Protein AF-A0A819ZEH1-F1 (afdb_monomer)

Radius of gyration: 26.63 Å; Cα contacts (8 Å, |Δi|>4): 234; chains: 1; bounding box: 62×34×79 Å

Solvent-accessible surface area (backbone atoms only — not comparable to full-atom values): 9148 Å² total; per-residue (Å²): 115,65,53,71,76,68,47,46,30,41,50,73,48,70,56,75,49,75,50,78,48,76,64,78,91,80,87,83,84,83,84,79,86,71,96,63,97,62,86,90,63,87,76,77,74,79,50,81,68,60,76,74,43,53,96,43,17,36,44,37,37,39,38,38,37,34,73,35,64,66,39,85,87,50,83,79,64,81,70,61,70,48,79,46,82,42,74,69,66,64,96,75,50,86,87,61,72,50,30,72,50,76,52,73,52,73,50,73,56,93,94,42,82,45,74,50,77,48,79,46,61,30,50,36,40,36,42,35,38,40,37,41,39,34,30,76,31,73,68,38,35,53,59,50,70,79,106

Foldseek 3Di:
DVCVVVVLQKDKDKDKDKDKDFDDDDDDDDDDDDPDPDPDDPPPPDDPQNVVAPPQGFEKEKEWEWEEEPEPVPPPDDTGTDIDIDGPQDPPCPPGRADKDWDWDWDDDPNDIDIDIDIDGYYMYMYMYIYMYIYGDPVSVVVSVVD

pLDDT: mean 74.08, std 15.57, range [39.0, 94.88]

Secondary structure (DSSP, 8-state):
-HHHHTTTTEEEE--EEEEEEE----------------SS-------HHHHHS-TT-EEEEEEEEEEEE--TT-TT----EEEEEEE---TT-TT--S-EEEEEEEEEETTEEEEEEEEEE-EEEEEEEEEEEEEE-HHHHHHHH--

InterPro domains:
  IPR027309 P2X purinoreceptor extracellular domain superfamily [G3DSA:2.60.490.10] (13-55)
  IPR027309 P2X purinoreceptor extracellular domain superfamily [G3DSA:2.60.490.10] (57-135)
  IPR059116 ATP P2X receptor-like [PF00864] (56-144)
  IPR059116 ATP P2X receptor-like [PTHR10125] (57-144)

Mean predicted aligned error: 13.17 Å

Sequence (147 aa):
YIILVKKGYQQFQEPQGSSIIKVKGVVRISIYNSNLHTGNASQALWDAADYVVPSIGGLIQIEQIWECNFDYNVKNQECFPIYKFNLLQSGDDKLSPGVNFRFVERYRSNEIDYRTTTKVYGLRFVLTIAGHGGRFDIRRLFLAIEL

Organism: NCBI:txid392033

Structure (mmCIF, N/CA/C/O backbone):
data_AF-A0A819ZEH1-F1
#
_entry.id   AF-A0A819ZEH1-F1
#
loop_
_atom_site.group_PDB
_atom_site.id
_atom_site.type_symbol
_atom_site.label_atom_id
_atom_site.label_alt_id
_atom_site.label_comp_id
_atom_site.label_asym_id
_atom_site.label_entity_id
_atom_site.label_seq_id
_atom_site.pdbx_PDB_ins_code
_atom_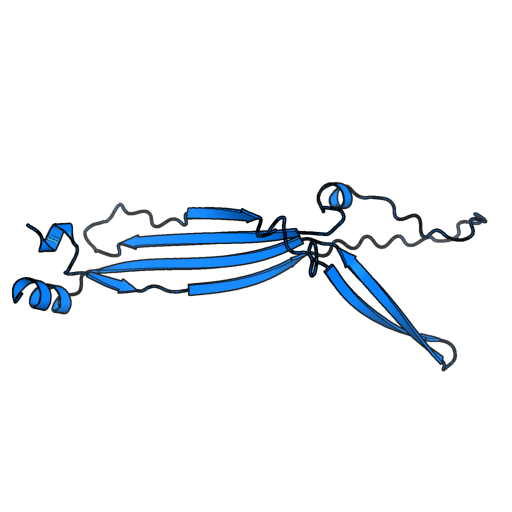site.Cartn_x
_atom_site.Cartn_y
_atom_site.Cartn_z
_atom_site.occupancy
_atom_site.B_iso_or_equiv
_atom_site.auth_seq_id
_atom_site.auth_comp_id
_atom_site.auth_asym_id
_atom_site.auth_atom_id
_atom_site.pdbx_PDB_model_num
ATOM 1 N N . TYR A 1 1 ? -19.393 -7.506 33.784 1.00 56.19 1 TYR A N 1
ATOM 2 C CA . TYR A 1 1 ? -18.095 -6.892 33.409 1.00 56.19 1 TYR A CA 1
ATOM 3 C C . TYR A 1 1 ? -17.577 -7.394 32.054 1.00 56.19 1 TYR A C 1
ATOM 5 O O . TYR A 1 1 ? -17.121 -6.588 31.257 1.00 56.19 1 TYR A O 1
ATOM 13 N N . ILE A 1 2 ? -17.719 -8.688 31.732 1.00 63.09 2 ILE A N 1
ATOM 14 C CA . ILE A 1 2 ? -17.190 -9.314 30.500 1.00 63.09 2 ILE A CA 1
ATOM 15 C C . ILE A 1 2 ? -17.721 -8.688 29.189 1.00 63.09 2 ILE A C 1
ATOM 17 O O . ILE A 1 2 ? -16.943 -8.524 28.255 1.00 63.09 2 ILE A O 1
ATOM 21 N N . ILE A 1 3 ? -18.997 -8.280 29.127 1.00 63.78 3 ILE A N 1
ATOM 22 C CA . ILE A 1 3 ? -19.638 -7.713 27.916 1.00 63.78 3 ILE A CA 1
ATOM 23 C C . ILE A 1 3 ? -18.958 -6.416 27.445 1.00 63.78 3 ILE A C 1
ATOM 25 O O . ILE A 1 3 ? -18.733 -6.231 26.249 1.00 63.78 3 ILE A O 1
ATOM 29 N N . LEU A 1 4 ? -18.589 -5.539 28.385 1.00 67.88 4 LEU A N 1
ATOM 30 C CA . LEU A 1 4 ? -17.877 -4.291 28.091 1.00 67.88 4 LEU A CA 1
ATOM 31 C C . LEU A 1 4 ? -16.408 -4.558 27.737 1.00 67.88 4 LEU A C 1
ATOM 33 O O . LEU A 1 4 ? -15.895 -3.968 26.793 1.00 67.88 4 LEU A O 1
ATOM 37 N N . VAL A 1 5 ? -15.753 -5.490 28.442 1.00 68.75 5 VAL A N 1
ATOM 38 C CA . VAL A 1 5 ? -14.338 -5.841 28.209 1.00 68.75 5 VAL A CA 1
ATOM 39 C C . VAL A 1 5 ? -14.130 -6.498 26.843 1.00 68.75 5 VAL A C 1
ATOM 41 O O . VAL A 1 5 ? -13.155 -6.196 26.162 1.00 68.75 5 VAL A O 1
ATOM 44 N N . LYS A 1 6 ? -15.050 -7.369 26.413 1.00 77.56 6 LYS A N 1
ATOM 45 C CA . LYS A 1 6 ? -14.986 -8.048 25.108 1.00 77.56 6 LYS A CA 1
ATOM 46 C C . LYS A 1 6 ? -15.695 -7.297 23.976 1.00 77.56 6 LYS A C 1
ATOM 48 O O . LYS A 1 6 ? -15.783 -7.832 22.878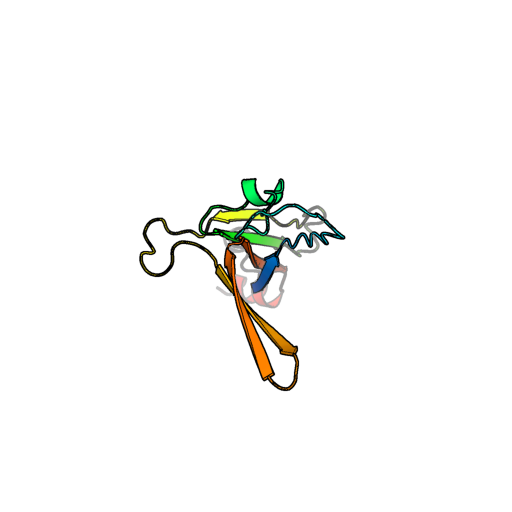 1.00 77.56 6 LYS A O 1
ATOM 53 N N . LYS A 1 7 ? -16.225 -6.094 24.239 1.00 81.62 7 LYS A N 1
ATOM 54 C CA . LYS A 1 7 ? -16.987 -5.275 23.279 1.00 81.62 7 LYS A CA 1
ATOM 55 C C . LYS A 1 7 ? -18.082 -6.051 22.523 1.00 81.62 7 LYS A C 1
ATOM 57 O O . LYS A 1 7 ? -18.325 -5.811 21.345 1.00 81.62 7 LYS A O 1
ATOM 62 N N . GLY A 1 8 ? -18.784 -6.961 23.207 1.00 79.00 8 GLY A N 1
ATOM 63 C CA . GLY A 1 8 ? -19.803 -7.832 22.591 1.00 79.00 8 GLY A CA 1
ATOM 64 C C . GLY A 1 8 ? -21.019 -7.087 22.018 1.00 79.00 8 GLY A C 1
ATOM 65 O O . GLY A 1 8 ? -21.771 -7.638 21.224 1.00 79.00 8 GLY A O 1
ATOM 66 N N . TYR A 1 9 ? -21.178 -5.817 22.393 1.00 83.62 9 TYR A N 1
ATOM 67 C CA . TYR A 1 9 ? -22.200 -4.897 21.901 1.00 83.62 9 TYR A CA 1
ATOM 68 C C . TYR A 1 9 ? -21.870 -4.279 20.530 1.00 83.62 9 TYR A C 1
ATOM 70 O O . TYR A 1 9 ? -22.711 -3.589 19.954 1.00 83.62 9 TYR A O 1
ATOM 78 N N . GLN A 1 10 ? -20.645 -4.453 20.023 1.00 86.50 10 GLN A N 1
ATOM 79 C CA . GLN A 1 10 ? -20.232 -3.870 18.751 1.00 86.50 10 GLN A CA 1
ATOM 80 C C . GLN A 1 10 ? -20.502 -4.816 17.583 1.00 86.50 10 GLN A C 1
ATOM 82 O O . GLN A 1 10 ? -20.302 -6.030 17.665 1.00 86.50 10 GLN A O 1
ATOM 87 N N . GLN A 1 11 ? -20.919 -4.240 16.462 1.00 87.31 11 GLN A N 1
ATOM 88 C CA . GLN A 1 11 ? -20.836 -4.889 15.165 1.00 87.31 11 GLN A CA 1
ATOM 89 C C . GLN A 1 11 ? -19.500 -4.518 14.519 1.00 87.31 11 GLN A C 1
ATOM 91 O O . GLN A 1 11 ? -19.178 -3.335 14.402 1.00 87.31 11 GLN A O 1
ATOM 96 N N . PHE A 1 12 ? -18.747 -5.534 14.096 1.00 87.56 12 PHE A N 1
ATOM 97 C CA . PHE A 1 12 ? -17.457 -5.371 13.431 1.00 87.56 12 PHE A CA 1
ATOM 98 C C . PHE A 1 12 ? -17.578 -5.539 11.916 1.00 87.56 12 PHE A C 1
ATOM 100 O O . PHE A 1 12 ? -18.368 -6.358 11.435 1.00 87.56 12 PHE A O 1
ATOM 107 N N . GLN A 1 13 ? -16.782 -4.773 11.173 1.00 84.56 13 GLN A N 1
ATOM 108 C CA . GLN A 1 13 ? -16.609 -4.903 9.730 1.00 84.56 13 GLN A CA 1
ATOM 109 C C . GLN A 1 13 ? -15.121 -4.969 9.386 1.00 84.56 13 GLN A C 1
ATOM 111 O O . GLN A 1 13 ? -14.334 -4.168 9.889 1.00 84.56 13 GLN A O 1
ATOM 116 N N . GLU A 1 14 ? -14.765 -5.894 8.492 1.00 87.00 14 GLU A N 1
ATOM 117 C CA . GLU A 1 14 ? -13.378 -6.160 8.101 1.00 87.00 14 GLU A CA 1
ATOM 118 C C . GLU A 1 14 ? -13.167 -5.999 6.586 1.00 87.00 14 GLU A C 1
ATOM 120 O O . GLU A 1 14 ? -13.125 -6.988 5.851 1.00 87.00 14 GLU A O 1
ATOM 125 N N . PRO A 1 15 ? -13.113 -4.761 6.056 1.00 80.25 15 PRO A N 1
ATOM 126 C CA . PRO A 1 15 ? -12.853 -4.551 4.638 1.00 80.25 15 PRO A CA 1
ATOM 127 C C . PRO A 1 15 ? -11.409 -4.925 4.281 1.00 80.25 15 PRO A C 1
ATOM 129 O O . PRO A 1 15 ? -10.463 -4.566 4.982 1.00 80.25 15 PRO A O 1
ATOM 132 N N . GLN A 1 16 ? -11.243 -5.589 3.138 1.00 83.62 16 GLN A N 1
ATOM 133 C CA . GLN A 1 16 ? -9.939 -5.894 2.558 1.00 83.62 16 GLN A CA 1
ATOM 134 C C . GLN A 1 16 ? -9.877 -5.391 1.117 1.00 83.62 16 GLN A C 1
ATOM 136 O O . GLN A 1 16 ? -10.813 -5.575 0.338 1.00 83.62 16 GLN A O 1
ATOM 141 N N . GLY A 1 17 ? -8.763 -4.764 0.757 1.00 80.19 17 GLY A N 1
ATOM 142 C CA . GLY A 1 17 ? -8.484 -4.320 -0.602 1.00 80.19 17 GLY A CA 1
ATOM 143 C C . GLY A 1 17 ? -7.008 -4.484 -0.927 1.00 80.19 17 GLY A C 1
ATOM 144 O O . GLY A 1 17 ? -6.155 -4.358 -0.053 1.00 80.19 17 GLY A O 1
ATOM 145 N N . SER A 1 18 ? -6.685 -4.757 -2.188 1.00 80.69 18 SER A N 1
ATOM 146 C CA . SER A 1 18 ? -5.297 -4.774 -2.640 1.00 80.69 18 SER A CA 1
ATOM 147 C C . SER A 1 18 ? -5.160 -4.102 -3.996 1.00 80.69 18 SER A C 1
ATOM 149 O O . SER A 1 18 ? -5.992 -4.291 -4.885 1.00 80.69 18 SER A O 1
ATOM 151 N N . SER A 1 19 ? -4.102 -3.315 -4.156 1.00 76.00 19 SER A N 1
ATOM 152 C CA . SER A 1 19 ? -3.709 -2.730 -5.429 1.00 76.00 19 SER A CA 1
ATOM 153 C C . SER A 1 19 ? -2.234 -3.003 -5.703 1.00 76.00 19 SER A C 1
ATOM 155 O O . SER A 1 19 ? -1.403 -3.127 -4.803 1.00 76.00 19 SER A O 1
ATOM 157 N N . ILE A 1 20 ? -1.902 -3.158 -6.982 1.00 78.00 20 ILE A N 1
ATOM 158 C CA . ILE A 1 20 ? -0.546 -3.470 -7.427 1.00 78.00 20 ILE A CA 1
ATOM 159 C C . ILE A 1 20 ? -0.037 -2.290 -8.241 1.00 78.00 20 ILE A C 1
ATOM 161 O O . ILE A 1 20 ? -0.619 -1.957 -9.273 1.00 78.00 20 ILE A O 1
ATOM 165 N N . ILE A 1 21 ? 1.085 -1.714 -7.818 1.00 74.06 21 ILE A N 1
ATOM 166 C CA . ILE A 1 21 ? 1.747 -0.615 -8.520 1.00 74.06 21 ILE A CA 1
ATOM 167 C C . ILE A 1 21 ? 3.074 -1.127 -9.082 1.00 74.06 21 ILE A C 1
ATOM 169 O O . ILE A 1 21 ? 3.894 -1.723 -8.380 1.00 74.06 21 ILE A O 1
ATOM 173 N N . LYS A 1 22 ? 3.276 -0.914 -10.384 1.00 67.12 22 LYS A N 1
ATOM 174 C CA . LYS A 1 22 ? 4.517 -1.236 -11.095 1.00 67.12 22 LYS A CA 1
ATOM 175 C C . LYS A 1 22 ? 5.157 0.076 -11.516 1.00 67.12 22 LYS A C 1
ATOM 177 O O . LYS A 1 22 ? 4.548 0.822 -12.279 1.00 67.12 22 LYS A O 1
ATOM 182 N N . VAL A 1 23 ? 6.362 0.353 -11.034 1.00 63.25 23 VAL A N 1
ATOM 183 C CA . VAL A 1 23 ? 7.100 1.563 -11.412 1.00 63.25 23 VAL A CA 1
ATOM 184 C C . VAL A 1 23 ? 8.168 1.175 -12.430 1.00 63.25 23 VAL A C 1
ATOM 186 O O . VAL A 1 23 ? 8.935 0.241 -12.203 1.00 63.25 23 VAL A O 1
ATOM 189 N N . LYS A 1 24 ? 8.200 1.874 -13.568 1.00 59.22 24 LYS A N 1
ATOM 190 C CA . LYS A 1 24 ? 9.228 1.724 -14.604 1.00 59.22 24 LYS A CA 1
ATOM 191 C C . LYS A 1 24 ? 9.884 3.085 -14.828 1.00 59.22 24 LYS A C 1
ATOM 193 O O . LYS A 1 24 ? 9.235 3.982 -15.356 1.00 59.22 24 LYS A O 1
ATOM 198 N N . GLY A 1 25 ? 11.151 3.229 -14.450 1.00 49.62 25 GLY A N 1
ATOM 199 C CA . GLY A 1 25 ? 11.978 4.338 -14.927 1.00 49.62 25 GLY A CA 1
ATOM 200 C C . GLY A 1 25 ? 12.363 4.079 -16.383 1.00 49.62 25 GLY A C 1
ATOM 201 O O . GLY A 1 25 ? 12.779 2.971 -16.718 1.00 49.62 25 GLY A O 1
ATOM 202 N N . VAL A 1 26 ? 12.171 5.053 -17.272 1.00 51.19 26 VAL A N 1
ATOM 203 C CA . VAL A 1 26 ? 12.681 4.977 -18.649 1.00 51.19 26 VAL A CA 1
ATOM 204 C C . VAL A 1 26 ? 13.342 6.301 -18.981 1.00 51.19 26 VAL A C 1
ATOM 206 O O . VAL A 1 26 ? 12.655 7.294 -19.202 1.00 51.19 26 VAL A O 1
ATOM 209 N N . VAL A 1 27 ? 14.670 6.303 -19.049 1.00 42.72 27 VAL A N 1
ATOM 210 C CA . VAL A 1 27 ? 15.432 7.427 -19.594 1.00 42.72 27 VAL A CA 1
ATOM 211 C C . VAL A 1 27 ? 15.625 7.169 -21.087 1.00 42.72 27 VAL A C 1
ATOM 213 O O . VAL A 1 27 ? 16.234 6.177 -21.484 1.00 42.72 27 VAL A O 1
ATOM 216 N N . ARG A 1 28 ? 15.064 8.034 -21.940 1.00 39.00 28 ARG A N 1
ATOM 217 C CA . ARG A 1 28 ? 15.342 8.023 -23.385 1.00 39.00 28 ARG A CA 1
ATOM 218 C C . ARG A 1 28 ? 16.495 8.975 -23.669 1.00 39.00 28 ARG A C 1
ATOM 220 O O . ARG A 1 28 ? 16.332 10.183 -23.546 1.00 39.00 28 ARG A O 1
ATOM 227 N N . ILE A 1 29 ? 17.626 8.434 -24.103 1.00 48.00 29 ILE A N 1
ATOM 228 C CA . ILE A 1 29 ? 18.735 9.229 -24.633 1.00 48.00 29 ILE A CA 1
ATOM 229 C C . ILE A 1 29 ? 18.550 9.311 -26.152 1.00 48.00 29 ILE A C 1
ATOM 231 O O . ILE A 1 29 ? 18.615 8.290 -26.837 1.00 48.00 29 ILE A O 1
ATOM 235 N N . SER A 1 30 ? 18.294 10.508 -26.689 1.00 40.56 30 SER A N 1
ATOM 236 C CA . SER A 1 30 ? 18.362 10.751 -28.135 1.00 40.56 30 SER A CA 1
ATOM 237 C C . SER A 1 30 ? 19.768 11.217 -28.498 1.00 40.56 30 SER A C 1
ATOM 239 O O . SER A 1 30 ? 20.148 12.346 -28.188 1.00 40.56 30 SER A O 1
ATOM 241 N N . ILE A 1 31 ? 20.545 10.357 -29.150 1.00 55.56 31 ILE A N 1
ATOM 242 C CA . ILE A 1 31 ? 21.845 10.738 -29.701 1.00 55.56 31 ILE A CA 1
ATOM 243 C C . ILE A 1 31 ? 21.594 11.369 -31.074 1.00 55.56 31 ILE A C 1
ATOM 245 O O . ILE A 1 31 ? 21.229 10.670 -32.016 1.00 55.56 31 ILE A O 1
ATOM 249 N N . TYR A 1 32 ? 21.780 12.684 -31.194 1.00 53.47 32 TYR A N 1
ATOM 250 C CA . TYR A 1 32 ? 21.840 13.361 -32.491 1.00 53.47 32 TYR A CA 1
ATOM 251 C C . TYR A 1 32 ? 23.312 13.543 -32.878 1.00 53.47 32 TYR A C 1
ATOM 253 O O . TYR A 1 32 ? 24.040 14.269 -32.210 1.00 53.47 32 TYR A O 1
ATOM 261 N N . ASN A 1 33 ? 23.734 12.840 -33.936 1.00 56.72 33 ASN A N 1
ATOM 262 C CA . ASN A 1 33 ? 25.067 12.868 -34.553 1.00 56.72 33 ASN A CA 1
ATOM 263 C C . ASN A 1 33 ? 26.259 12.792 -33.585 1.00 56.72 33 ASN A C 1
ATOM 265 O O . ASN A 1 33 ? 26.987 13.762 -33.390 1.00 56.72 33 ASN A O 1
ATOM 269 N N . SER A 1 34 ? 26.549 11.593 -33.080 1.00 51.59 34 SER A N 1
ATOM 270 C CA . SER A 1 34 ? 27.907 11.262 -32.647 1.00 51.59 34 SER A CA 1
ATOM 271 C C . SER A 1 34 ? 28.588 10.440 -33.739 1.00 51.59 34 SER A C 1
ATOM 273 O O . SER A 1 34 ? 28.297 9.254 -33.892 1.00 51.59 34 SER A O 1
ATOM 275 N N . ASN A 1 35 ? 29.524 11.048 -34.472 1.00 49.12 35 ASN A N 1
ATOM 276 C CA . ASN A 1 35 ? 30.523 10.329 -35.275 1.00 49.12 35 ASN A CA 1
ATOM 277 C C . ASN A 1 35 ? 31.520 9.615 -34.344 1.00 49.12 35 ASN A C 1
ATOM 279 O O . ASN A 1 35 ? 32.717 9.887 -34.356 1.00 49.12 35 ASN A O 1
ATOM 283 N N . LEU A 1 36 ? 31.009 8.735 -33.486 1.00 49.94 36 LEU A N 1
ATOM 284 C CA . LEU A 1 36 ? 31.791 7.881 -32.616 1.00 49.94 36 LEU A CA 1
ATOM 285 C C . LEU A 1 36 ? 31.577 6.452 -33.108 1.00 49.94 36 LEU A C 1
ATOM 287 O O . LEU A 1 36 ? 30.521 5.853 -32.906 1.00 49.94 36 LEU A O 1
ATOM 291 N N . HIS A 1 37 ? 32.581 5.922 -33.804 1.00 49.66 37 HIS A N 1
ATOM 292 C CA . HIS A 1 37 ? 32.669 4.499 -34.097 1.00 49.66 37 HIS A CA 1
ATOM 293 C C . HIS A 1 37 ? 32.855 3.741 -32.782 1.00 49.66 37 HIS A C 1
ATOM 295 O O . HIS A 1 37 ? 33.971 3.450 -32.364 1.00 49.66 37 HIS A O 1
ATOM 301 N N . THR A 1 38 ? 31.754 3.401 -32.129 1.00 43.09 38 THR A N 1
ATOM 302 C CA . THR A 1 38 ? 31.729 2.364 -31.102 1.00 43.09 38 THR A CA 1
ATOM 303 C C . THR A 1 38 ? 30.665 1.366 -31.497 1.00 43.09 38 THR A C 1
ATOM 305 O O . THR A 1 38 ? 29.469 1.590 -31.312 1.00 43.09 38 THR A O 1
ATOM 308 N N . GLY A 1 39 ? 31.121 0.265 -32.093 1.00 43.03 39 GLY A N 1
ATOM 309 C CA . GLY A 1 39 ? 30.318 -0.940 -32.198 1.00 43.03 39 GLY A CA 1
ATOM 310 C C . GLY A 1 39 ? 29.781 -1.311 -30.816 1.00 43.03 39 GLY A C 1
ATOM 311 O O . GLY A 1 39 ? 30.520 -1.305 -29.837 1.00 43.03 39 GLY A O 1
ATOM 312 N N . ASN A 1 40 ? 28.488 -1.617 -30.761 1.00 43.91 40 ASN A N 1
ATOM 313 C CA . ASN A 1 40 ? 27.808 -2.255 -29.636 1.00 43.91 40 ASN A CA 1
ATOM 314 C C . ASN A 1 40 ? 27.900 -1.533 -28.279 1.00 43.91 40 ASN A C 1
ATOM 316 O O . ASN A 1 40 ? 28.428 -2.095 -27.329 1.00 43.91 40 ASN A O 1
ATOM 320 N N . ALA A 1 41 ? 27.303 -0.350 -28.140 1.00 43.78 41 ALA A N 1
ATOM 321 C CA . ALA A 1 41 ? 26.701 0.048 -26.865 1.00 43.78 41 ALA A CA 1
ATOM 322 C C . ALA A 1 41 ? 25.800 1.268 -27.061 1.00 43.78 41 ALA A C 1
ATOM 324 O O . ALA A 1 41 ? 26.269 2.399 -27.154 1.00 43.78 41 ALA A O 1
ATOM 325 N N . SER A 1 42 ? 24.486 1.064 -27.002 1.00 44.16 42 SER A N 1
ATOM 326 C CA . SER A 1 42 ? 23.657 1.998 -26.245 1.00 44.16 42 SER A CA 1
ATOM 327 C C . SER A 1 42 ? 24.286 2.077 -24.852 1.00 44.16 42 SER A C 1
ATOM 329 O O . SER A 1 42 ? 24.103 1.153 -24.058 1.00 44.16 42 SER A O 1
ATOM 331 N N . GLN A 1 43 ? 25.129 3.080 -24.599 1.00 50.91 43 GLN A N 1
ATOM 332 C CA . GLN A 1 43 ? 25.689 3.313 -23.273 1.00 50.91 43 GLN A CA 1
ATOM 333 C C . GLN A 1 43 ? 24.497 3.543 -22.347 1.00 50.91 43 GLN A C 1
ATOM 335 O O . GLN A 1 43 ? 23.872 4.601 -22.368 1.00 50.91 43 GLN A O 1
ATOM 340 N N . ALA A 1 44 ? 24.117 2.497 -21.615 1.00 54.41 44 ALA A N 1
ATOM 341 C CA . ALA A 1 44 ? 23.169 2.589 -20.527 1.00 54.41 44 ALA A CA 1
ATOM 342 C C . ALA A 1 44 ? 23.865 3.432 -19.460 1.00 54.41 44 ALA A C 1
ATOM 344 O O . ALA A 1 44 ? 24.698 2.935 -18.705 1.00 54.41 44 ALA A O 1
ATOM 345 N N . LEU A 1 45 ? 23.628 4.742 -19.506 1.00 50.81 45 LEU A N 1
ATOM 346 C CA . LEU A 1 45 ? 24.077 5.650 -18.470 1.00 50.81 45 LEU A CA 1
ATOM 347 C C . LEU A 1 45 ? 23.263 5.307 -17.225 1.00 50.81 45 LEU A C 1
ATOM 349 O O . LEU A 1 45 ? 22.071 5.604 -17.184 1.00 50.81 45 LEU A O 1
ATOM 353 N N . TRP A 1 46 ? 23.901 4.628 -16.272 1.00 51.59 46 TRP A N 1
ATOM 354 C CA . TRP A 1 46 ? 23.298 4.302 -14.987 1.00 51.59 46 TRP A CA 1
ATOM 355 C C . TRP A 1 46 ? 22.822 5.594 -14.321 1.00 51.59 46 TRP A C 1
ATOM 357 O O . TRP A 1 46 ? 23.626 6.498 -14.082 1.00 51.59 46 TRP A O 1
ATOM 367 N N . ASP A 1 47 ? 21.524 5.692 -14.058 1.00 55.97 47 ASP A N 1
ATOM 368 C CA . ASP A 1 47 ? 20.944 6.824 -13.331 1.00 55.97 47 ASP A CA 1
ATOM 369 C C . ASP A 1 47 ? 20.848 6.485 -11.832 1.00 55.97 47 ASP A C 1
ATOM 371 O O . ASP A 1 47 ? 21.012 5.331 -11.426 1.00 55.97 47 ASP A O 1
ATOM 375 N N . ALA A 1 48 ? 20.542 7.460 -10.977 1.00 60.12 48 ALA A N 1
ATOM 376 C CA . ALA A 1 48 ? 20.359 7.240 -9.540 1.00 60.12 48 ALA A CA 1
ATOM 377 C C . ALA A 1 48 ? 19.320 6.138 -9.237 1.00 60.12 48 ALA A C 1
ATOM 379 O O . ALA A 1 48 ? 19.431 5.431 -8.235 1.00 60.12 48 ALA A O 1
ATOM 380 N N . ALA A 1 49 ? 18.339 5.950 -10.127 1.00 54.97 49 ALA A N 1
ATOM 381 C CA . ALA A 1 49 ? 17.347 4.884 -10.031 1.00 54.97 49 ALA A CA 1
ATOM 382 C C . ALA A 1 49 ? 17.954 3.470 -10.138 1.00 54.97 49 ALA A C 1
ATOM 384 O O . ALA A 1 49 ? 17.435 2.547 -9.507 1.00 54.97 49 ALA A O 1
ATOM 385 N N . ASP A 1 50 ? 19.060 3.294 -10.866 1.00 55.56 50 ASP A N 1
ATOM 386 C CA . ASP A 1 50 ? 19.698 1.986 -11.054 1.00 55.56 50 ASP A CA 1
ATOM 387 C C . ASP A 1 50 ? 20.488 1.523 -9.819 1.00 55.56 50 ASP A C 1
ATOM 389 O O . ASP A 1 50 ? 20.687 0.326 -9.634 1.00 55.56 50 ASP A O 1
ATOM 393 N N . TYR A 1 51 ? 20.869 2.440 -8.920 1.00 60.19 51 TYR A N 1
ATOM 394 C CA . TYR A 1 51 ? 21.443 2.088 -7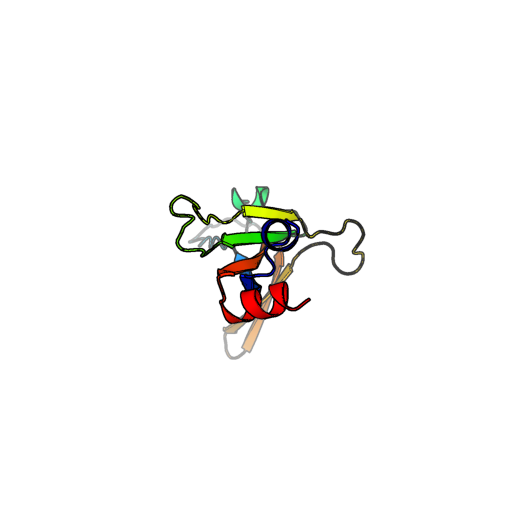.612 1.00 60.19 51 TYR A CA 1
ATOM 395 C C . TYR A 1 51 ? 20.393 1.583 -6.613 1.00 60.19 51 TYR A C 1
ATOM 397 O O . TYR A 1 51 ? 20.723 0.838 -5.691 1.00 60.19 51 TYR A O 1
ATOM 405 N N . VAL A 1 52 ? 19.134 2.004 -6.767 1.00 61.81 52 VAL A N 1
ATOM 406 C CA . VAL A 1 52 ? 18.050 1.695 -5.818 1.00 61.81 52 VAL A CA 1
ATOM 407 C C . VAL A 1 52 ? 17.366 0.369 -6.157 1.00 61.81 52 VAL A C 1
ATOM 409 O O . VAL A 1 52 ? 16.804 -0.286 -5.277 1.00 61.81 52 VAL A O 1
ATOM 412 N N . VAL A 1 53 ? 17.406 -0.052 -7.423 1.00 63.75 53 VAL A N 1
ATOM 413 C CA . VAL A 1 53 ? 16.782 -1.297 -7.878 1.00 63.75 53 VAL A CA 1
ATOM 414 C C . VAL A 1 53 ? 17.789 -2.451 -7.775 1.00 63.75 53 VAL A C 1
ATOM 416 O O . VAL A 1 53 ? 18.823 -2.418 -8.437 1.00 63.75 53 VAL A O 1
ATOM 419 N N . PRO A 1 54 ? 17.502 -3.515 -6.998 1.00 64.75 54 PRO A N 1
ATOM 420 C CA . PRO A 1 54 ? 18.361 -4.695 -6.948 1.00 64.75 54 PRO A CA 1
ATOM 421 C C . PRO A 1 54 ? 18.534 -5.321 -8.335 1.00 64.75 54 PRO A C 1
ATOM 423 O O . PRO A 1 54 ? 17.605 -5.302 -9.143 1.00 64.75 54 PRO A O 1
ATOM 426 N N . SER A 1 55 ? 19.667 -5.982 -8.582 1.00 64.81 55 SER A N 1
ATOM 427 C CA . SER A 1 55 ? 19.997 -6.617 -9.875 1.00 64.81 55 SER A CA 1
ATOM 428 C C . SER A 1 55 ? 18.946 -7.613 -10.393 1.00 64.81 55 SER A C 1
ATOM 430 O O . SER A 1 55 ? 18.862 -7.864 -11.594 1.00 64.81 55 SER A O 1
ATOM 432 N N . ILE A 1 56 ? 18.120 -8.159 -9.499 1.00 71.44 56 ILE A N 1
ATOM 433 C CA . ILE A 1 56 ? 17.030 -9.095 -9.803 1.00 71.44 56 ILE A CA 1
ATOM 434 C C . ILE A 1 56 ? 15.627 -8.468 -9.678 1.00 71.44 56 ILE A C 1
ATOM 436 O O . ILE A 1 56 ? 14.632 -9.112 -10.004 1.00 71.44 56 ILE A O 1
ATOM 440 N N . GLY A 1 57 ? 15.516 -7.202 -9.268 1.00 75.00 57 GLY A N 1
ATOM 441 C CA . GLY A 1 57 ? 14.255 -6.560 -8.885 1.00 75.00 57 GLY A CA 1
ATOM 442 C C . GLY A 1 57 ? 13.764 -6.997 -7.499 1.00 75.00 57 GLY A C 1
ATOM 443 O O . GLY A 1 57 ? 14.420 -7.782 -6.816 1.00 75.00 57 GLY A O 1
ATOM 444 N N . GLY A 1 58 ? 12.599 -6.498 -7.078 1.00 78.69 58 GLY A N 1
ATOM 445 C CA . GLY A 1 58 ? 12.080 -6.739 -5.724 1.00 78.69 58 GLY A CA 1
ATOM 446 C C . GLY A 1 58 ? 10.565 -6.582 -5.598 1.00 78.69 58 GLY A C 1
ATOM 447 O O . GLY A 1 58 ? 9.934 -5.830 -6.346 1.00 78.69 58 GLY A O 1
ATOM 448 N N . LEU A 1 59 ? 9.975 -7.314 -4.652 1.00 81.62 59 LEU A N 1
ATOM 449 C CA . LEU A 1 59 ? 8.552 -7.247 -4.313 1.00 81.62 59 LEU A CA 1
ATOM 450 C C . LEU A 1 59 ? 8.402 -6.652 -2.914 1.00 81.62 59 LEU A C 1
ATOM 452 O O . LEU A 1 59 ? 8.806 -7.268 -1.931 1.00 81.62 59 LEU A O 1
ATOM 456 N N . ILE A 1 60 ? 7.811 -5.466 -2.831 1.00 85.50 60 ILE A N 1
ATOM 457 C CA . ILE A 1 60 ? 7.592 -4.758 -1.570 1.00 85.50 60 ILE A CA 1
ATOM 458 C C . ILE A 1 60 ? 6.092 -4.735 -1.303 1.00 85.50 60 ILE A C 1
ATOM 460 O O . ILE A 1 60 ? 5.314 -4.255 -2.126 1.00 85.50 60 ILE A O 1
ATOM 464 N N . GLN A 1 61 ? 5.677 -5.243 -0.153 1.00 88.62 61 GLN A N 1
ATOM 465 C CA . GLN A 1 61 ? 4.319 -5.084 0.337 1.00 88.62 61 GLN A CA 1
ATOM 466 C C . GLN A 1 61 ? 4.255 -3.891 1.283 1.00 88.62 61 GLN A C 1
ATOM 468 O O . GLN A 1 61 ? 5.049 -3.773 2.214 1.00 88.62 61 GLN A O 1
ATOM 473 N N . ILE A 1 62 ? 3.283 -3.025 1.031 1.00 91.75 62 ILE A N 1
ATOM 474 C CA . ILE A 1 62 ? 2.898 -1.919 1.895 1.00 91.75 62 ILE A CA 1
ATOM 475 C C . ILE A 1 62 ? 1.540 -2.302 2.468 1.00 91.75 62 ILE A C 1
ATOM 477 O O . ILE A 1 62 ? 0.564 -2.428 1.734 1.00 91.75 62 ILE A O 1
ATOM 481 N N . GLU A 1 63 ? 1.479 -2.536 3.765 1.00 93.38 63 GLU A N 1
ATOM 482 C CA . GLU A 1 63 ? 0.246 -2.870 4.462 1.00 93.38 63 GLU A CA 1
ATOM 483 C C . GLU A 1 63 ? -0.258 -1.635 5.207 1.00 93.38 63 GLU A C 1
ATOM 485 O O . GLU A 1 63 ? 0.467 -1.049 6.009 1.00 93.38 63 GLU A O 1
ATOM 490 N N . GLN A 1 64 ? -1.491 -1.236 4.916 1.00 94.88 64 GLN A N 1
ATOM 491 C CA . GLN A 1 64 ? -2.182 -0.114 5.529 1.00 94.88 64 GLN A CA 1
ATOM 492 C C . GLN A 1 64 ? -3.332 -0.654 6.379 1.00 94.88 64 GLN A C 1
ATOM 494 O O . GLN A 1 64 ? -4.358 -1.082 5.847 1.00 94.88 64 GLN A O 1
ATOM 499 N N . ILE A 1 65 ? -3.147 -0.640 7.697 1.00 93.62 65 ILE A N 1
ATOM 500 C CA . ILE A 1 65 ? -4.077 -1.233 8.662 1.00 93.62 65 ILE A CA 1
ATOM 501 C C . ILE A 1 65 ? -4.869 -0.128 9.352 1.00 93.62 65 ILE A C 1
ATOM 503 O O . ILE A 1 65 ? -4.280 0.784 9.929 1.00 93.62 65 ILE A O 1
ATOM 507 N N . TRP A 1 66 ? -6.193 -0.226 9.322 1.00 92.69 66 TRP A N 1
ATOM 508 C CA . TRP A 1 66 ? -7.109 0.696 9.986 1.00 92.69 66 TRP A CA 1
ATOM 509 C C . TRP A 1 66 ? -7.822 -0.00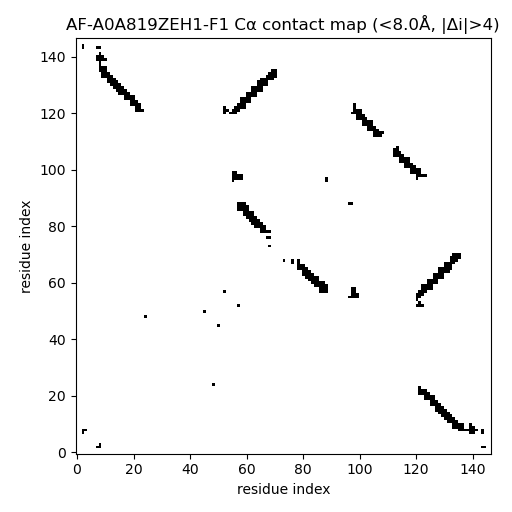3 11.137 1.00 92.69 66 TRP A C 1
ATOM 511 O O . TRP A 1 66 ? -8.620 -0.898 10.899 1.00 92.69 66 TRP A O 1
ATOM 521 N N . GLU A 1 67 ? -7.585 0.440 12.366 1.00 90.31 67 GLU A N 1
ATOM 522 C CA . GLU A 1 67 ? -8.266 -0.061 13.566 1.00 90.31 67 GLU A CA 1
ATOM 523 C C . GLU A 1 67 ? -9.158 1.053 14.125 1.00 90.31 67 GLU A C 1
ATOM 525 O O . GLU A 1 67 ? -8.725 1.886 14.928 1.00 90.31 67 GLU A O 1
ATOM 530 N N . CYS A 1 68 ? -10.403 1.114 13.651 1.00 89.31 68 CYS A N 1
ATOM 531 C CA . CYS A 1 68 ? -11.334 2.186 13.994 1.00 89.31 68 CYS A CA 1
ATOM 532 C C . CYS A 1 68 ? -12.399 1.730 14.997 1.00 89.31 68 CYS A C 1
ATOM 534 O O . CYS A 1 68 ? -12.987 0.654 14.892 1.00 89.31 68 CYS A O 1
ATOM 536 N N . ASN A 1 69 ? -12.743 2.621 15.921 1.00 87.88 69 ASN A N 1
ATOM 537 C CA . ASN A 1 69 ? -13.926 2.490 16.762 1.00 87.88 69 ASN A CA 1
ATOM 538 C C . ASN A 1 69 ? -14.848 3.682 16.502 1.00 87.88 69 ASN A C 1
ATOM 540 O O . ASN A 1 69 ? -14.476 4.828 16.746 1.00 87.88 69 ASN A O 1
ATOM 544 N N . PHE A 1 70 ? -16.046 3.404 16.010 1.00 86.75 70 PHE A N 1
ATOM 545 C CA . PHE A 1 70 ? -17.033 4.397 15.595 1.00 86.75 70 PHE A CA 1
ATOM 546 C C . PHE A 1 70 ? -18.118 4.638 16.656 1.00 86.75 70 PHE A C 1
ATOM 548 O O . PHE A 1 70 ? -19.201 5.140 16.347 1.00 86.75 70 PHE A O 1
ATOM 555 N N . ASP A 1 71 ? -17.863 4.263 17.910 1.00 85.44 71 ASP A N 1
ATOM 556 C CA . ASP A 1 71 ? -18.753 4.562 19.028 1.00 85.44 71 ASP A CA 1
ATOM 557 C C . ASP A 1 71 ? -18.826 6.080 19.275 1.00 85.44 71 ASP A C 1
ATOM 559 O O . ASP A 1 71 ? -17.817 6.745 19.498 1.00 85.44 71 ASP A O 1
ATOM 563 N N . TYR A 1 72 ? -20.044 6.631 19.306 1.00 75.88 72 TYR A N 1
ATOM 564 C CA . TYR A 1 72 ? -20.302 8.077 19.417 1.00 75.88 72 TYR A CA 1
ATOM 565 C C . TYR A 1 72 ? -19.645 8.752 20.639 1.00 75.88 72 TYR A C 1
ATOM 567 O O . TYR A 1 72 ? -19.299 9.933 20.595 1.00 75.88 72 TYR A O 1
ATOM 575 N N . ASN A 1 73 ? -19.458 8.008 21.733 1.00 72.94 73 ASN A N 1
ATOM 576 C CA . ASN A 1 73 ? -18.845 8.521 22.960 1.00 72.94 73 ASN A CA 1
ATOM 577 C C . ASN A 1 73 ? -17.313 8.543 22.928 1.00 72.94 73 ASN A C 1
ATOM 579 O O . ASN A 1 73 ? -16.702 9.083 23.849 1.00 72.94 73 ASN A O 1
ATOM 583 N N . VAL A 1 74 ? -16.678 8.021 21.878 1.00 73.12 74 VAL A N 1
ATOM 584 C CA . VAL A 1 74 ? -15.220 8.045 21.732 1.00 73.12 74 VAL A CA 1
ATOM 585 C C . VAL A 1 74 ? -14.820 9.204 20.820 1.00 73.12 74 VAL A C 1
ATOM 587 O O . VAL A 1 74 ? -14.278 9.029 19.735 1.00 73.12 74 VAL A O 1
ATOM 590 N N . LYS A 1 75 ? -15.113 10.431 21.266 1.00 58.62 75 LYS A N 1
ATOM 591 C CA . LYS A 1 75 ? -14.916 11.662 20.474 1.00 58.62 75 LYS A CA 1
ATOM 592 C C . LY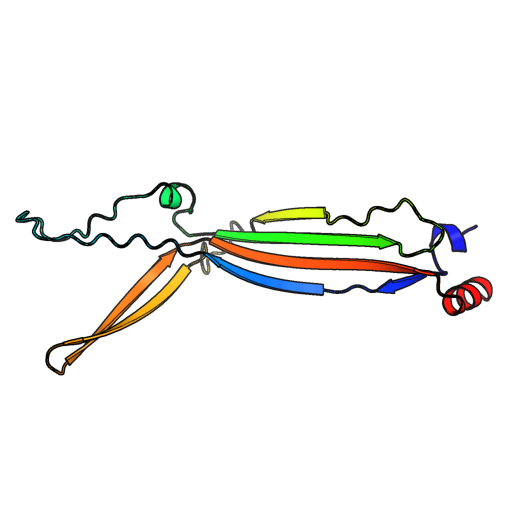S A 1 75 ? -13.451 12.003 20.162 1.00 58.62 75 LYS A C 1
ATOM 594 O O . LYS A 1 75 ? -13.212 12.845 19.307 1.00 58.62 75 LYS A O 1
ATOM 599 N N . ASN A 1 76 ? -12.496 11.330 20.805 1.00 59.91 76 ASN A N 1
ATOM 600 C CA . ASN A 1 76 ? -11.061 11.563 20.630 1.00 59.91 76 ASN A CA 1
ATOM 601 C C . ASN A 1 76 ? -10.334 10.385 19.959 1.00 59.91 76 ASN A C 1
ATOM 603 O O . ASN A 1 76 ? -9.108 10.334 20.017 1.00 59.91 76 ASN A O 1
ATOM 607 N N . GLN A 1 77 ? -11.044 9.409 19.369 1.00 68.62 77 GLN A N 1
ATOM 608 C CA . GLN A 1 77 ? -10.355 8.357 18.619 1.00 68.62 77 GLN A CA 1
ATOM 609 C C . GLN A 1 77 ? -10.005 8.858 17.223 1.00 68.62 77 GLN A C 1
ATOM 611 O O . GLN A 1 77 ? -10.808 8.814 16.292 1.00 68.62 77 GLN A O 1
ATOM 616 N N . GLU A 1 78 ? -8.775 9.325 17.084 1.00 73.69 78 GLU A N 1
ATOM 617 C CA . GLU A 1 78 ? -8.162 9.507 15.783 1.00 73.69 78 GLU A CA 1
ATOM 618 C C . GLU A 1 78 ? -7.968 8.128 15.139 1.00 73.69 78 GLU A C 1
ATOM 620 O O . GLU A 1 78 ? -7.135 7.332 15.574 1.00 73.69 78 GLU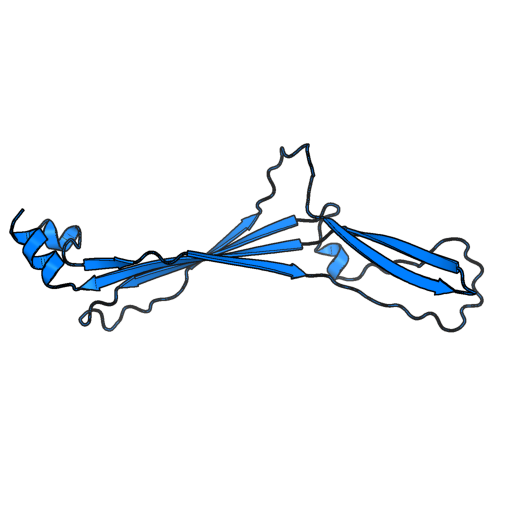 A O 1
ATOM 625 N N . CYS A 1 79 ? -8.784 7.806 14.130 1.00 87.31 79 CYS A N 1
ATOM 626 C CA . CYS A 1 79 ? -8.553 6.608 13.337 1.00 87.31 79 CYS A CA 1
ATOM 627 C C . CYS A 1 79 ? -7.534 6.931 12.249 1.00 87.31 79 CYS A C 1
ATOM 629 O O . CYS A 1 79 ? -7.883 7.503 11.217 1.00 87.31 79 CYS A O 1
ATOM 631 N N . PHE A 1 80 ? -6.277 6.582 12.502 1.00 90.38 80 PHE A N 1
ATOM 632 C CA . PHE A 1 80 ? -5.191 6.713 11.542 1.00 90.38 80 PHE A CA 1
ATOM 633 C C . PHE A 1 80 ? -4.671 5.343 11.115 1.00 90.38 80 PHE A C 1
ATOM 635 O O . PHE A 1 80 ? -4.711 4.392 11.899 1.00 90.38 80 PHE A O 1
ATOM 642 N N . PRO A 1 81 ? -4.168 5.232 9.878 1.00 92.62 81 PRO A N 1
ATOM 643 C CA . PRO A 1 81 ? -3.623 3.983 9.400 1.00 92.62 81 PRO A CA 1
ATOM 644 C C . PRO A 1 81 ? -2.262 3.697 10.033 1.00 92.62 81 PRO A C 1
ATOM 646 O O . PRO A 1 81 ? -1.411 4.579 10.156 1.00 92.62 81 PRO A O 1
ATOM 649 N N . ILE A 1 82 ? -2.023 2.428 10.339 1.00 92.44 82 ILE A N 1
ATOM 650 C CA . ILE A 1 82 ? -0.701 1.900 10.661 1.00 92.44 82 ILE A CA 1
ATOM 651 C C . ILE A 1 82 ? -0.101 1.359 9.365 1.00 92.44 82 ILE A C 1
ATOM 653 O O . ILE A 1 82 ? -0.686 0.484 8.726 1.00 92.44 82 ILE A O 1
ATOM 657 N N . TYR A 1 83 ? 1.072 1.868 8.989 1.00 93.19 83 TYR A N 1
ATOM 658 C CA . TYR A 1 83 ? 1.809 1.390 7.822 1.00 93.19 83 TYR A CA 1
ATOM 659 C C . TYR A 1 83 ? 2.851 0.348 8.223 1.00 93.19 83 TYR A C 1
ATOM 661 O O . TYR A 1 83 ? 3.652 0.583 9.130 1.00 93.19 83 TYR A O 1
ATOM 669 N N . LYS A 1 84 ? 2.881 -0.781 7.515 1.00 93.12 84 LYS A N 1
ATOM 670 C CA . LYS A 1 84 ? 3.945 -1.788 7.616 1.00 93.12 84 LYS A CA 1
ATOM 671 C C . LYS A 1 84 ? 4.543 -2.049 6.241 1.00 93.12 84 LYS A C 1
ATOM 673 O O . LYS A 1 84 ? 3.828 -2.107 5.244 1.00 93.12 84 LYS A O 1
ATOM 678 N N . PHE A 1 85 ? 5.858 -2.220 6.198 1.00 91.06 85 PHE A N 1
ATOM 679 C CA . PHE A 1 85 ? 6.602 -2.474 4.970 1.00 91.06 85 PHE A CA 1
ATOM 680 C C . PHE A 1 85 ? 7.254 -3.844 5.072 1.00 91.06 85 PHE A C 1
ATOM 682 O O . PHE A 1 85 ? 8.087 -4.065 5.948 1.00 91.06 85 PHE A O 1
ATOM 689 N N . ASN A 1 86 ? 6.888 -4.749 4.171 1.00 86.44 86 ASN A N 1
ATOM 690 C CA . ASN A 1 86 ? 7.441 -6.095 4.119 1.00 86.44 86 ASN A CA 1
ATOM 691 C C . ASN A 1 86 ? 8.146 -6.295 2.779 1.00 86.44 86 ASN A C 1
ATOM 693 O O . ASN A 1 86 ? 7.565 -6.068 1.717 1.00 86.44 86 ASN A O 1
ATOM 697 N N . LEU A 1 87 ? 9.394 -6.753 2.814 1.00 81.25 87 LEU A N 1
ATOM 698 C CA . LEU A 1 87 ? 10.053 -7.271 1.622 1.00 81.25 87 LEU A CA 1
ATOM 699 C C . LEU A 1 87 ? 9.579 -8.714 1.429 1.00 81.25 87 LEU A C 1
ATOM 701 O O . LEU A 1 87 ? 9.956 -9.596 2.193 1.00 81.25 87 LEU A O 1
ATOM 705 N N . LEU A 1 88 ? 8.756 -8.966 0.412 1.00 78.50 88 LEU A N 1
ATOM 706 C CA . LEU A 1 88 ? 8.186 -10.294 0.146 1.00 78.50 88 LEU A CA 1
ATOM 707 C C . LEU A 1 88 ? 9.147 -11.224 -0.606 1.00 78.50 88 LEU A C 1
ATOM 709 O O . LEU A 1 88 ? 8.727 -12.154 -1.290 1.00 78.50 88 LEU A O 1
ATOM 713 N N . GLN A 1 89 ? 10.447 -10.964 -0.515 1.00 69.12 89 GLN A N 1
ATOM 714 C CA . GLN A 1 89 ? 11.452 -11.743 -1.212 1.00 69.12 89 GLN A CA 1
ATOM 715 C C . GLN A 1 89 ? 11.896 -12.888 -0.304 1.00 69.12 89 GLN A C 1
ATOM 717 O O . GLN A 1 89 ? 12.720 -12.711 0.591 1.00 69.12 89 GLN A O 1
ATOM 722 N N . SER A 1 90 ? 11.303 -14.062 -0.520 1.00 56.16 90 SER A N 1
ATOM 723 C CA . SER A 1 90 ? 11.740 -15.290 0.133 1.00 56.16 90 SER A CA 1
ATOM 724 C C . SER A 1 90 ? 13.132 -15.636 -0.392 1.00 56.16 90 SER A C 1
ATOM 726 O O . SER A 1 90 ? 13.323 -15.818 -1.596 1.00 56.16 90 SER A O 1
ATOM 728 N N . GLY A 1 91 ? 14.120 -15.705 0.501 1.00 53.62 91 GLY A N 1
ATOM 729 C CA . GLY A 1 91 ? 15.514 -16.023 0.170 1.00 53.62 91 GLY A CA 1
ATOM 730 C C . GLY A 1 91 ? 15.732 -17.413 -0.446 1.00 53.62 91 GLY A C 1
ATOM 731 O O . GLY A 1 91 ? 16.873 -17.757 -0.733 1.00 53.62 91 GLY A O 1
ATOM 732 N N . ASP A 1 92 ? 14.666 -18.191 -0.662 1.00 53.81 92 ASP A N 1
ATOM 733 C CA . ASP A 1 92 ? 14.706 -19.584 -1.120 1.00 53.81 92 ASP A CA 1
ATOM 734 C C . ASP A 1 92 ? 13.880 -19.851 -2.403 1.00 53.81 92 ASP A C 1
ATOM 736 O O . ASP A 1 92 ? 13.761 -20.991 -2.858 1.00 53.81 92 ASP A O 1
ATOM 740 N N . ASP A 1 93 ? 13.3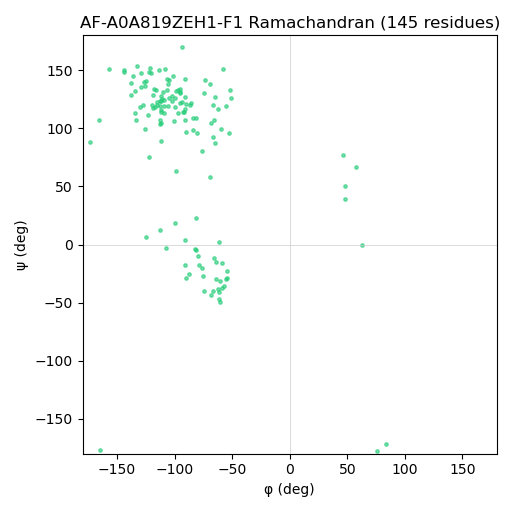25 -18.814 -3.048 1.00 56.47 93 ASP A N 1
ATOM 741 C CA . ASP A 1 93 ? 12.535 -18.980 -4.278 1.00 56.47 93 ASP A CA 1
ATOM 742 C C . ASP A 1 93 ? 13.439 -19.243 -5.499 1.00 56.47 93 ASP A C 1
ATOM 744 O O . ASP A 1 93 ? 13.710 -18.372 -6.331 1.00 56.47 93 ASP A O 1
ATOM 748 N N . LYS A 1 94 ? 13.872 -20.501 -5.653 1.00 53.72 94 LYS A N 1
ATOM 749 C CA . LYS A 1 94 ? 14.652 -21.002 -6.807 1.00 53.72 94 LYS A CA 1
ATOM 750 C C . LYS A 1 94 ? 13.947 -20.825 -8.160 1.00 53.72 94 LYS A C 1
ATOM 752 O O . LYS A 1 94 ? 14.588 -20.946 -9.201 1.00 53.72 94 LYS A O 1
ATOM 757 N N . LEU A 1 95 ? 12.637 -20.561 -8.164 1.00 53.00 95 LEU A N 1
ATOM 758 C CA . LEU A 1 95 ? 11.809 -20.582 -9.372 1.00 53.00 95 LEU A CA 1
ATOM 759 C C . LEU A 1 95 ? 11.710 -19.222 -10.090 1.00 53.00 95 LEU A C 1
ATOM 761 O O . LEU A 1 95 ? 11.365 -19.190 -11.271 1.00 53.00 95 LEU A O 1
ATOM 765 N N . SER A 1 96 ? 12.034 -18.104 -9.429 1.00 53.69 96 SER A N 1
ATOM 766 C CA . SER A 1 96 ? 12.237 -16.779 -10.049 1.00 53.69 96 SER A CA 1
ATOM 767 C C . SER A 1 96 ? 12.760 -15.782 -9.009 1.00 53.69 96 SER A C 1
ATOM 769 O O . SER A 1 96 ? 11.957 -15.080 -8.394 1.00 53.69 96 SER A O 1
ATOM 771 N N . PRO A 1 97 ? 14.086 -15.682 -8.805 1.00 61.53 97 PRO A N 1
ATOM 772 C CA . PRO A 1 97 ? 14.629 -14.654 -7.933 1.00 61.53 97 PRO A CA 1
ATOM 773 C C . PRO A 1 97 ? 14.290 -13.270 -8.505 1.00 61.53 97 PRO A C 1
ATOM 775 O O . PRO A 1 97 ? 14.720 -12.911 -9.604 1.00 61.53 97 PRO A O 1
ATOM 778 N N . GLY A 1 98 ? 13.497 -12.510 -7.748 1.00 66.44 98 GLY A N 1
ATOM 779 C CA . GLY A 1 98 ? 13.164 -11.114 -8.020 1.00 66.44 98 GLY A CA 1
ATOM 780 C C . GLY A 1 98 ? 12.011 -10.873 -9.008 1.00 66.44 98 GLY A C 1
ATOM 781 O O . GLY A 1 98 ? 11.262 -11.773 -9.386 1.00 66.44 98 GLY A O 1
ATOM 782 N N . VAL A 1 99 ? 11.815 -9.608 -9.390 1.00 75.12 99 VAL A N 1
ATOM 783 C CA . VAL A 1 99 ? 10.668 -9.149 -10.188 1.00 75.12 99 VAL A CA 1
ATOM 784 C C . VAL A 1 99 ? 11.141 -8.640 -11.544 1.00 75.12 99 VAL A C 1
ATOM 786 O O . VAL A 1 99 ? 11.893 -7.670 -11.640 1.00 75.12 99 VAL A O 1
ATOM 789 N N . ASN A 1 100 ? 10.640 -9.271 -12.609 1.00 74.38 100 ASN A N 1
ATOM 790 C CA . ASN A 1 100 ? 10.884 -8.844 -13.980 1.00 74.38 100 ASN A CA 1
ATOM 791 C C . ASN A 1 100 ? 9.588 -8.536 -14.735 1.00 74.38 100 ASN A C 1
ATOM 793 O O . ASN A 1 100 ? 8.525 -9.100 -14.472 1.00 74.38 100 ASN A O 1
ATOM 797 N N . PHE A 1 101 ? 9.702 -7.640 -15.708 1.00 78.12 101 PHE A N 1
ATOM 798 C CA . PHE A 1 101 ? 8.644 -7.294 -16.643 1.00 78.12 101 PHE A CA 1
ATOM 799 C C . PHE A 1 101 ? 9.172 -7.448 -18.064 1.00 78.12 101 PHE A C 1
ATOM 801 O O . PHE A 1 101 ? 10.315 -7.098 -18.360 1.00 78.12 101 PHE A O 1
ATOM 808 N N . ARG A 1 102 ? 8.335 -7.972 -18.958 1.00 78.88 102 ARG A N 1
ATOM 809 C CA . ARG A 1 102 ? 8.647 -8.069 -20.385 1.00 78.88 102 ARG A CA 1
ATOM 810 C C . ARG A 1 102 ? 7.649 -7.240 -21.164 1.00 78.88 102 ARG A C 1
ATOM 812 O O . ARG A 1 102 ? 6.448 -7.337 -20.921 1.00 78.88 102 ARG A O 1
ATOM 819 N N . PHE A 1 103 ? 8.147 -6.450 -22.098 1.00 82.25 103 PHE A N 1
ATOM 820 C CA . PHE A 1 103 ? 7.323 -5.734 -23.060 1.00 82.25 103 PHE A CA 1
ATOM 821 C C . PHE A 1 103 ? 7.895 -5.928 -24.460 1.00 82.25 103 PHE A C 1
ATOM 823 O O . PHE A 1 103 ? 9.080 -6.218 -24.632 1.00 82.25 103 PHE A O 1
ATOM 830 N N . VAL A 1 104 ? 7.018 -5.826 -25.452 1.00 85.44 104 VAL A N 1
ATOM 831 C CA . VAL A 1 104 ? 7.360 -6.015 -26.859 1.00 85.44 104 VAL A CA 1
ATOM 832 C C . VAL A 1 104 ? 7.043 -4.724 -27.585 1.00 85.44 104 VAL A C 1
ATOM 834 O O . VAL A 1 104 ? 5.891 -4.295 -27.605 1.00 85.44 104 VAL A O 1
ATOM 837 N N . GLU A 1 105 ? 8.057 -4.128 -28.190 1.00 85.19 105 GLU A N 1
ATOM 838 C CA . GLU A 1 105 ? 7.900 -3.011 -29.112 1.00 85.19 105 GLU A CA 1
ATOM 839 C C . GLU A 1 105 ? 7.868 -3.583 -30.528 1.00 85.19 105 GLU A C 1
ATOM 841 O O . GLU A 1 105 ? 8.778 -4.305 -30.940 1.00 85.19 105 GLU A O 1
ATOM 846 N N . ARG A 1 106 ? 6.778 -3.322 -31.251 1.00 86.50 106 ARG A N 1
ATOM 847 C CA . ARG A 1 106 ? 6.612 -3.738 -32.647 1.00 86.50 106 ARG A CA 1
ATOM 848 C C . ARG A 1 106 ? 6.738 -2.511 -33.530 1.00 86.50 106 ARG A C 1
ATOM 850 O O . ARG A 1 106 ? 6.112 -1.494 -33.238 1.00 86.50 106 ARG A O 1
ATOM 857 N N . TYR A 1 107 ? 7.520 -2.612 -34.592 1.00 87.44 107 TYR A N 1
ATOM 858 C CA . TYR A 1 107 ? 7.671 -1.543 -35.570 1.00 87.44 107 TYR A CA 1
ATOM 859 C C . TYR A 1 107 ? 7.826 -2.136 -36.961 1.00 87.44 107 TYR A C 1
ATOM 861 O O . TYR A 1 107 ? 8.325 -3.246 -37.131 1.00 87.44 107 TYR A O 1
ATOM 869 N N . ARG A 1 108 ? 7.376 -1.385 -37.958 1.00 88.69 108 ARG A N 1
ATOM 870 C CA . ARG A 1 108 ? 7.426 -1.791 -39.356 1.00 88.69 108 ARG A CA 1
ATOM 871 C C . ARG A 1 108 ? 8.442 -0.925 -40.077 1.00 88.69 108 ARG A C 1
ATOM 873 O O . ARG A 1 108 ? 8.409 0.296 -39.936 1.00 88.69 108 ARG A O 1
ATOM 880 N N . SER A 1 109 ? 9.339 -1.552 -40.826 1.00 90.19 109 SER A N 1
ATOM 881 C CA . SER A 1 109 ? 10.315 -0.855 -41.664 1.00 90.19 109 SER A CA 1
ATOM 882 C C . SER A 1 109 ? 10.417 -1.576 -43.000 1.00 90.19 109 SER A C 1
ATOM 884 O O . SER A 1 109 ? 10.579 -2.793 -43.020 1.00 90.19 109 SER A O 1
ATOM 886 N N . ASN A 1 110 ? 10.282 -0.838 -44.106 1.00 88.75 110 ASN A N 1
ATOM 887 C CA . ASN A 1 110 ? 10.338 -1.374 -45.472 1.00 88.75 110 ASN A CA 1
ATOM 888 C C . ASN A 1 110 ? 9.465 -2.631 -45.676 1.00 88.75 110 A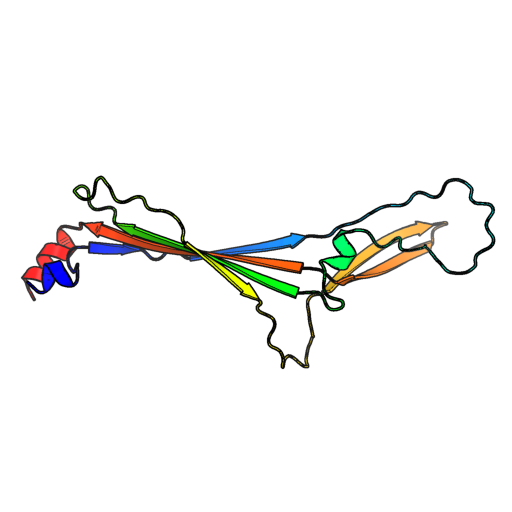SN A C 1
ATOM 890 O O . ASN A 1 110 ? 9.950 -3.654 -46.138 1.00 88.75 110 ASN A O 1
ATOM 894 N N . GLU A 1 111 ? 8.191 -2.566 -45.269 1.00 89.38 111 GLU A N 1
ATOM 895 C CA . GLU A 1 111 ? 7.209 -3.672 -45.343 1.00 89.38 111 GLU A CA 1
ATOM 896 C C . GLU A 1 111 ? 7.515 -4.931 -44.517 1.00 89.38 111 GLU A C 1
ATOM 898 O O . GLU A 1 111 ? 6.683 -5.835 -44.466 1.00 89.38 111 GLU A O 1
ATOM 903 N N . ILE A 1 112 ? 8.634 -4.960 -43.794 1.00 91.62 112 ILE A N 1
ATOM 904 C CA . ILE A 1 112 ? 8.999 -6.037 -42.878 1.00 91.62 112 ILE A CA 1
ATOM 905 C C . ILE A 1 112 ? 8.595 -5.639 -41.455 1.00 91.62 112 ILE A C 1
ATOM 907 O O . ILE A 1 112 ? 8.876 -4.530 -40.984 1.00 91.62 112 ILE A O 1
ATOM 911 N N . ASP A 1 113 ? 7.939 -6.564 -40.760 1.00 89.88 113 ASP A N 1
ATOM 912 C CA . ASP A 1 113 ? 7.563 -6.398 -39.361 1.00 89.88 113 ASP A CA 1
ATOM 913 C C . ASP A 1 113 ? 8.715 -6.824 -38.443 1.00 89.88 113 ASP A C 1
ATOM 915 O O . ASP A 1 113 ? 9.159 -7.975 -38.443 1.00 89.88 113 ASP A O 1
ATOM 919 N N . TYR A 1 114 ? 9.169 -5.896 -37.606 1.00 89.00 114 TYR A N 1
ATOM 920 C CA . TYR A 1 114 ? 10.192 -6.123 -36.594 1.00 89.00 114 TYR A CA 1
ATOM 921 C C . TYR A 1 114 ? 9.579 -6.123 -35.194 1.00 89.00 114 TYR A C 1
ATOM 923 O O . TYR A 1 114 ? 8.583 -5.450 -34.902 1.00 89.00 114 TYR A O 1
ATOM 931 N N . ARG A 1 115 ? 10.210 -6.879 -34.291 1.00 83.56 115 ARG A N 1
ATOM 932 C CA . ARG A 1 115 ? 9.880 -6.865 -32.865 1.00 83.56 115 ARG A CA 1
ATOM 933 C C . ARG A 1 115 ? 11.142 -6.801 -32.017 1.00 83.56 115 ARG A C 1
ATOM 935 O O . ARG A 1 115 ? 12.040 -7.625 -32.180 1.00 83.56 115 ARG A O 1
ATOM 942 N N . THR A 1 116 ? 11.143 -5.903 -31.043 1.00 83.75 116 THR A N 1
ATOM 943 C CA . THR A 1 116 ? 12.139 -5.861 -29.973 1.00 83.75 116 THR A CA 1
ATOM 944 C C . THR A 1 116 ? 11.459 -6.288 -28.682 1.00 83.75 116 THR A C 1
ATOM 946 O O . THR A 1 116 ? 10.476 -5.687 -28.254 1.00 83.75 116 THR A O 1
ATOM 949 N N . THR A 1 117 ? 11.944 -7.374 -28.079 1.00 79.25 117 THR A N 1
ATOM 950 C CA . THR A 1 117 ? 11.462 -7.832 -26.769 1.00 79.25 117 THR A CA 1
ATOM 951 C C . THR A 1 117 ? 12.440 -7.381 -25.707 1.00 79.25 117 THR A C 1
ATOM 953 O O . THR A 1 117 ? 13.590 -7.813 -25.704 1.00 79.25 117 THR A O 1
ATOM 956 N N . THR A 1 118 ? 11.966 -6.565 -24.778 1.00 78.81 118 THR A N 1
ATOM 957 C CA . THR A 1 118 ? 12.797 -6.021 -23.709 1.00 78.81 118 THR A CA 1
ATOM 958 C C . THR A 1 118 ? 12.371 -6.634 -22.385 1.00 78.81 118 THR A C 1
ATOM 960 O O . THR A 1 118 ? 11.196 -6.586 -22.009 1.00 78.81 118 THR A O 1
ATOM 963 N N . LYS A 1 119 ? 13.334 -7.226 -21.674 1.00 77.31 119 LYS A N 1
ATOM 964 C CA . LYS A 1 119 ? 13.175 -7.686 -20.292 1.00 77.31 119 LYS A CA 1
ATOM 965 C C . LYS A 1 119 ? 13.787 -6.637 -19.372 1.00 77.31 119 LYS A C 1
ATOM 967 O O . LYS A 1 119 ? 14.949 -6.290 -19.541 1.00 77.31 119 LYS A O 1
ATOM 972 N N . VAL A 1 120 ? 13.014 -6.163 -18.405 1.00 76.56 120 VAL A N 1
ATOM 973 C CA . VAL A 1 120 ? 13.465 -5.209 -17.385 1.00 76.56 120 VAL A CA 1
ATOM 974 C C . VAL A 1 120 ? 13.250 -5.789 -15.998 1.00 76.56 120 VAL A C 1
ATOM 976 O O . VAL A 1 120 ? 12.303 -6.549 -15.780 1.00 76.56 120 VAL A O 1
ATOM 979 N N . TYR A 1 121 ? 14.125 -5.427 -15.072 1.00 76.31 121 TYR A N 1
ATOM 980 C CA . TYR A 1 121 ? 14.015 -5.751 -13.654 1.00 76.31 121 TYR A CA 1
ATOM 981 C C . TYR A 1 121 ? 13.614 -4.483 -12.906 1.00 76.31 121 TYR A C 1
ATOM 983 O O . TYR A 1 121 ? 14.007 -3.386 -13.295 1.00 76.31 121 TYR A O 1
ATOM 991 N N . GLY A 1 122 ? 12.761 -4.612 -11.895 1.00 75.69 122 GLY A N 1
ATOM 992 C CA . GLY A 1 122 ? 12.200 -3.449 -11.214 1.00 75.69 122 GLY A CA 1
ATOM 993 C C . GLY A 1 122 ? 11.551 -3.798 -9.888 1.00 75.69 122 GLY A C 1
ATOM 994 O O . GLY A 1 122 ? 11.558 -4.951 -9.456 1.00 75.69 122 GLY A O 1
ATOM 995 N N . LEU A 1 123 ? 10.966 -2.787 -9.252 1.00 78.44 123 LEU A N 1
ATOM 996 C CA . LEU A 1 123 ? 10.210 -2.952 -8.017 1.00 78.44 123 LEU A CA 1
ATOM 997 C C . LEU A 1 123 ? 8.715 -3.088 -8.320 1.00 78.44 123 LEU A C 1
ATOM 999 O O . LEU A 1 123 ? 8.139 -2.320 -9.099 1.00 78.44 123 LEU A O 1
ATOM 1003 N N . ARG A 1 124 ? 8.073 -4.068 -7.686 1.00 80.44 124 ARG A N 1
ATOM 1004 C CA . ARG A 1 124 ? 6.615 -4.186 -7.632 1.00 80.44 124 ARG A CA 1
ATOM 1005 C C . ARG A 1 124 ? 6.164 -3.877 -6.219 1.00 80.44 124 ARG A C 1
ATOM 1007 O O . ARG A 1 124 ? 6.594 -4.543 -5.282 1.00 80.44 124 ARG A O 1
ATOM 1014 N N . PHE A 1 125 ? 5.264 -2.913 -6.096 1.00 84.94 125 PHE A N 1
ATOM 1015 C CA . PHE A 1 125 ? 4.624 -2.583 -4.836 1.00 84.94 125 PHE A CA 1
ATOM 1016 C C . PHE A 1 125 ? 3.250 -3.246 -4.783 1.00 84.94 125 PHE A C 1
ATOM 1018 O O . PHE A 1 125 ? 2.478 -3.175 -5.745 1.00 84.94 125 PHE A O 1
ATOM 1025 N N . VAL A 1 126 ? 2.952 -3.909 -3.674 1.00 87.56 126 VAL A N 1
ATOM 1026 C CA . VAL A 1 126 ? 1.625 -4.444 -3.365 1.00 87.56 126 VAL A CA 1
ATOM 1027 C C . VAL A 1 126 ? 1.099 -3.650 -2.186 1.00 87.56 126 VAL A C 1
ATOM 1029 O O . VAL A 1 126 ? 1.604 -3.798 -1.078 1.00 87.56 126 VAL A O 1
ATOM 1032 N N . LEU A 1 127 ? 0.125 -2.782 -2.430 1.00 90.62 127 LEU A N 1
ATOM 1033 C CA . LEU A 1 127 ? -0.581 -2.082 -1.370 1.00 90.62 127 LEU A CA 1
ATOM 1034 C C . LEU A 1 127 ? -1.732 -2.974 -0.910 1.00 90.62 127 LEU A C 1
ATOM 1036 O O . LEU A 1 127 ? -2.606 -3.310 -1.708 1.00 90.62 127 LEU A O 1
ATOM 1040 N N . THR A 1 128 ? -1.738 -3.350 0.361 1.00 91.31 128 THR A N 1
ATOM 1041 C CA . THR A 1 128 ? -2.838 -4.077 0.996 1.00 91.31 128 THR A CA 1
ATOM 1042 C C . THR A 1 128 ? -3.471 -3.165 2.026 1.00 91.31 128 THR A C 1
ATOM 1044 O O . THR A 1 128 ? -2.789 -2.675 2.918 1.00 91.31 128 THR A O 1
ATOM 1047 N N . ILE A 1 129 ? -4.770 -2.935 1.900 1.00 93.19 129 ILE A N 1
AT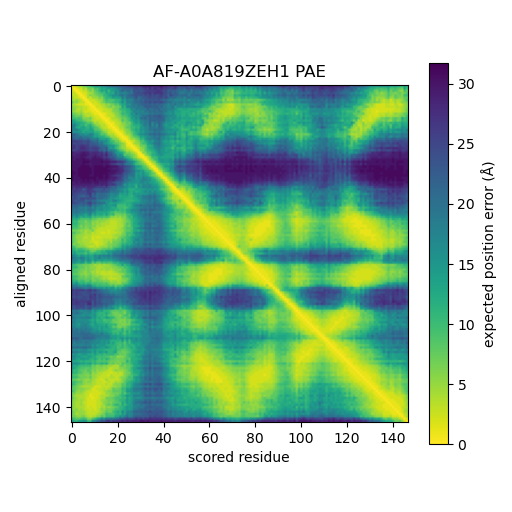OM 1048 C CA . ILE A 1 129 ? -5.560 -2.160 2.847 1.00 93.19 129 ILE A CA 1
ATOM 1049 C C . ILE A 1 129 ? -6.399 -3.155 3.637 1.00 93.19 129 ILE A C 1
ATOM 1051 O O . ILE A 1 129 ? -7.210 -3.879 3.056 1.00 93.19 129 ILE A O 1
ATOM 1055 N N . ALA A 1 130 ? -6.196 -3.181 4.947 1.00 92.06 130 ALA A N 1
ATOM 1056 C CA . ALA A 1 130 ? -7.007 -3.939 5.884 1.00 92.06 130 ALA A CA 1
ATOM 1057 C C . ALA A 1 130 ? -7.695 -2.951 6.822 1.00 92.06 130 ALA A C 1
ATOM 1059 O O . ALA A 1 130 ? -7.062 -2.023 7.326 1.00 92.06 130 ALA A O 1
ATOM 1060 N N . GLY A 1 131 ? -8.991 -3.123 7.039 1.00 90.44 131 GLY A N 1
ATOM 1061 C CA . GLY A 1 131 ? -9.714 -2.389 8.064 1.00 90.44 131 GLY A CA 1
ATOM 1062 C C . GLY A 1 131 ? -10.330 -3.342 9.066 1.00 90.44 131 GLY A C 1
ATOM 1063 O O . GLY A 1 131 ? -10.754 -4.431 8.702 1.00 90.44 131 GLY A O 1
ATOM 1064 N N . HIS A 1 132 ? -10.416 -2.898 10.306 1.00 91.06 132 HIS A N 1
ATOM 1065 C CA . HIS A 1 132 ? -11.218 -3.484 11.356 1.00 91.06 132 HIS A CA 1
ATOM 1066 C C . HIS A 1 132 ? -11.935 -2.326 12.052 1.00 91.06 132 HIS A C 1
ATOM 1068 O O . HIS A 1 132 ? -11.324 -1.406 12.603 1.00 91.06 132 HIS A O 1
ATOM 1074 N N . GLY A 1 133 ? -13.256 -2.303 11.909 1.00 90.06 133 GLY A N 1
ATOM 1075 C CA . GLY A 1 133 ? -14.098 -1.202 12.357 1.00 90.06 133 GLY A CA 1
ATOM 1076 C C . GLY A 1 133 ? -15.223 -1.703 13.243 1.00 90.06 133 GLY A C 1
ATOM 1077 O O . GLY A 1 133 ? -16.040 -2.490 12.774 1.00 90.06 133 GLY A O 1
ATOM 1078 N N . GLY A 1 134 ? -15.290 -1.238 14.489 1.00 89.31 134 GLY A N 1
ATOM 1079 C CA . GLY A 1 134 ? -16.383 -1.548 15.416 1.00 89.31 134 GLY A CA 1
ATOM 1080 C C . GLY A 1 134 ? -17.333 -0.368 15.599 1.00 89.31 134 GLY A C 1
ATOM 1081 O O . GLY A 1 134 ? -16.879 0.768 15.730 1.00 89.31 134 GLY A O 1
ATOM 1082 N N . ARG A 1 135 ? -18.644 -0.614 15.637 1.00 89.12 135 ARG A N 1
ATOM 1083 C CA . ARG A 1 135 ? -19.654 0.383 16.032 1.00 89.12 135 ARG A CA 1
ATOM 1084 C C . ARG A 1 135 ? -20.674 -0.241 16.973 1.00 89.12 135 ARG A C 1
ATOM 1086 O O . ARG A 1 135 ? -21.057 -1.393 16.788 1.00 89.12 135 ARG A O 1
ATOM 1093 N N . PHE A 1 136 ? -21.162 0.540 17.929 1.00 88.44 136 PHE A N 1
ATOM 1094 C CA . PHE A 1 136 ? -22.301 0.189 18.767 1.00 88.44 136 PHE A CA 1
ATOM 1095 C C . PHE A 1 136 ? -23.508 -0.271 17.936 1.00 88.44 136 PHE A C 1
ATOM 1097 O O . PHE A 1 136 ? -24.000 0.466 17.075 1.00 88.44 136 PHE A O 1
ATOM 1104 N N . ASP A 1 137 ? -24.013 -1.460 18.258 1.00 88.56 137 ASP A N 1
ATOM 1105 C CA . ASP A 1 137 ? -25.251 -2.010 17.720 1.00 88.56 137 ASP A CA 1
ATOM 1106 C C . ASP A 1 137 ? -26.131 -2.503 18.877 1.00 88.56 137 ASP A C 1
ATOM 1108 O O . ASP A 1 137 ? -25.784 -3.409 19.637 1.00 88.56 137 ASP A O 1
ATOM 1112 N N . ILE A 1 138 ? -27.314 -1.900 18.998 1.00 88.06 138 ILE A N 1
ATOM 1113 C CA . ILE A 1 138 ? -28.271 -2.217 20.056 1.00 88.06 138 ILE A CA 1
ATOM 1114 C C . ILE A 1 138 ? -28.721 -3.687 20.010 1.00 88.06 138 ILE A C 1
ATOM 1116 O O . ILE A 1 138 ? -28.961 -4.285 21.056 1.00 88.06 138 ILE A O 1
ATOM 1120 N N . ARG A 1 139 ? -28.790 -4.309 18.825 1.00 88.81 139 ARG A N 1
ATOM 1121 C CA . ARG A 1 139 ? -29.180 -5.724 18.689 1.00 88.81 139 ARG A CA 1
ATOM 1122 C C . ARG A 1 139 ? -28.113 -6.645 19.269 1.00 88.81 139 ARG A C 1
ATOM 1124 O O . ARG A 1 139 ? -28.433 -7.582 19.993 1.00 88.81 139 ARG A O 1
ATOM 1131 N N . ARG A 1 140 ? -26.842 -6.346 18.984 1.00 86.56 140 ARG A N 1
ATOM 1132 C CA . ARG A 1 140 ? -25.677 -7.050 19.542 1.00 86.56 140 ARG A CA 1
ATOM 1133 C C . ARG A 1 140 ? -25.619 -6.904 21.059 1.00 86.56 140 ARG A C 1
ATOM 1135 O O . ARG A 1 140 ? -25.311 -7.873 21.741 1.00 86.56 140 ARG A O 1
ATOM 1142 N N . LEU A 1 141 ? -25.969 -5.726 21.584 1.00 87.56 141 LEU A N 1
ATOM 1143 C CA . LEU A 1 141 ? -26.057 -5.503 23.026 1.00 87.56 141 LEU A CA 1
ATOM 1144 C C . LEU A 1 141 ? -27.093 -6.424 23.684 1.00 87.56 141 LEU A C 1
ATOM 1146 O O . LEU A 1 141 ? -26.758 -7.077 24.666 1.00 87.56 141 LEU A O 1
ATOM 1150 N N . PHE A 1 142 ? -28.315 -6.499 23.147 1.00 88.25 142 PHE A N 1
ATOM 1151 C CA . PHE A 1 142 ? -29.349 -7.384 23.695 1.00 88.25 142 PHE A CA 1
ATOM 1152 C C . PHE A 1 142 ? -28.929 -8.856 23.634 1.00 88.25 142 PHE A C 1
ATOM 1154 O O . PHE A 1 142 ? -28.965 -9.529 24.659 1.00 88.25 142 PHE A O 1
ATOM 1161 N N . LEU A 1 143 ? -28.403 -9.316 22.493 1.00 84.75 143 LEU A N 1
ATOM 1162 C CA . LEU A 1 143 ? -27.865 -10.677 22.353 1.00 84.75 143 LEU A CA 1
ATOM 1163 C C . LEU A 1 143 ? -26.747 -10.986 23.360 1.00 84.75 143 LEU A C 1
ATOM 1165 O O . LEU A 1 143 ? -26.636 -12.111 23.828 1.00 84.75 143 LEU A O 1
ATOM 1169 N N . ALA A 1 144 ? -25.907 -10.003 23.687 1.00 81.94 144 ALA A N 1
ATOM 1170 C CA . ALA A 1 144 ? -24.804 -10.176 24.627 1.00 81.94 144 ALA A CA 1
ATOM 1171 C C . ALA A 1 144 ? -25.232 -10.151 26.104 1.00 81.94 144 ALA A C 1
ATOM 1173 O O . ALA A 1 144 ? -24.441 -10.557 26.949 1.00 81.94 144 ALA A O 1
ATOM 1174 N N . ILE A 1 145 ? -26.422 -9.630 26.422 1.00 81.88 145 ILE A N 1
ATOM 1175 C CA . ILE A 1 145 ? -26.990 -9.597 27.782 1.00 81.88 145 ILE A CA 1
ATOM 1176 C C . ILE A 1 145 ? -27.830 -10.851 28.059 1.00 81.88 145 ILE A C 1
ATOM 1178 O O . ILE A 1 145 ? -27.953 -11.265 29.207 1.00 81.88 145 ILE A O 1
ATOM 1182 N N . GLU A 1 146 ? -28.417 -11.432 27.014 1.00 70.75 146 GLU A N 1
ATOM 1183 C CA . GLU A 1 146 ? -29.280 -12.617 27.083 1.00 70.75 146 GLU A CA 1
ATOM 1184 C C . GLU A 1 146 ? -28.491 -13.948 27.133 1.00 70.75 146 GLU A C 1
ATOM 1186 O O . GLU A 1 146 ? -29.086 -15.011 27.301 1.00 70.75 146 GLU A O 1
ATOM 1191 N N . LEU A 1 147 ? -27.156 -13.878 27.022 1.00 58.16 147 LEU A N 1
ATOM 1192 C CA . LEU A 1 147 ? -26.175 -14.967 27.166 1.00 58.16 147 LEU A CA 1
ATOM 1193 C C . LEU A 1 147 ? -25.396 -14.846 28.484 1.00 58.16 147 LEU A C 1
ATOM 1195 O O . LEU A 1 147 ? -25.112 -15.907 29.084 1.00 58.16 147 LEU A O 1
#

Nearest PDB structures (foldseek):
  8tr5-assembly1_A  TM=8.771E-01  e=2.920E-09  Rattus
  6u9w-assembly1_C  TM=8.252E-01  e=8.241E-10  Rattus norvegicus
  8v4s-assembly1_A  TM=8.748E-01  e=4.007E-09  Rattus
  8trj-assembly1_A  TM=8.067E-01  e=2.415E-09  Rattus
  8trk-assembly1_A  TM=8.288E-01  e=5.160E-09  Rattus